Protein AF-A0A6V7JV77-F1 (afdb_monomer_lite)

Organism: NCBI:txid1563983

pLDDT: mean 72.83, std 15.51, range [41.62, 93.88]

Radius of gyration: 37.24 Å; chains: 1; bounding box: 76×49×126 Å

Secondary structure (DSSP, 8-state):
-------HHHHHHHHHHHHTTTT--S---HHHHHHHHHHHHHHHHHHHHHHHHHHT---TT-HHHHHHT-SPEEEEEESS-B--SSTTB--B-TT-EEEEPPGGGS-TTSTTEEEEE-SS-EEEEEGGGEEEEEEE----TTSHHHHHHHHHHHHHHHHHHHHHHHHHHHTTSSSS----

InterPro domains:
  IPR001452 SH3 domain [PF14604] (78-131)
  IPR001452 SH3 domain [PS50002] (71-135)
  IPR001452 SH3 domain [SM00326] (74-134)
  IPR036028 SH3-like domain superfamily [SSF50044] (72-132)

Sequence (180 aa):
LRPDDPNADAVWQRTVLDVVNGGTAGPATWPILVFLGLLFAIPYLINKLVNNASRNRIDVRNPEEWFKANEPVYSATAAYDFVAATSEEMSLRAGQKIWLAPESLQPKNMPGWQRATDSVNVGLVPSNYITIVGQLKRKTELNDDTKKIEKQQIDRTMDEAFLISNETDASAQDSIANES

Foldseek 3Di:
DDPPDPDPVVVVVVVVVVVCPVDDPDDCCPVVCVVVCCVVVVVVVVVVVVVVVVVPPQPLWDPVSLVVVLAKKFKKFFCAFDDDPDPQADTHHHRQIKIWRGPVSADPPDPQWTWIDSPVGIHIDGNVRIGTPGIPNPPPPPPPVVVVVVVVVVVVVVVVVVVVVVVVVVVPPPPPDDDD

Structure (mmCIF, N/CA/C/O backbone):
data_AF-A0A6V7JV77-F1
#
_entry.id   AF-A0A6V7JV77-F1
#
loop_
_atom_site.group_PDB
_atom_site.id
_atom_site.type_symbol
_atom_site.label_atom_id
_atom_site.label_alt_id
_atom_site.label_comp_id
_atom_site.label_asym_id
_atom_site.label_entity_id
_atom_site.label_seq_id
_atom_site.pdbx_PDB_ins_code
_atom_site.Cartn_x
_atom_site.Cartn_y
_atom_site.Cartn_z
_atom_site.occupancy
_atom_site.B_iso_or_equiv
_atom_site.auth_seq_id
_atom_site.auth_comp_id
_atom_site.auth_asym_id
_atom_site.auth_atom_id
_atom_site.pdbx_PDB_model_num
ATOM 1 N N . LEU A 1 1 ? 40.196 35.837 -36.569 1.00 43.53 1 LEU A N 1
ATOM 2 C CA . LEU A 1 1 ? 39.144 34.920 -37.057 1.00 43.53 1 LEU A CA 1
ATOM 3 C C . LEU A 1 1 ? 39.792 33.547 -37.173 1.00 43.53 1 LEU A C 1
ATOM 5 O O . LEU A 1 1 ? 40.607 33.366 -38.064 1.00 43.53 1 LEU A O 1
ATOM 9 N N . ARG A 1 2 ? 39.587 32.660 -36.196 1.00 66.31 2 ARG A N 1
ATOM 10 C CA . ARG A 1 2 ? 40.116 31.285 -36.227 1.00 66.31 2 ARG A CA 1
ATOM 11 C C . ARG A 1 2 ? 39.044 30.386 -36.843 1.00 66.31 2 ARG A C 1
ATOM 13 O O . ARG A 1 2 ? 37.922 30.471 -36.356 1.00 66.31 2 ARG A O 1
ATOM 20 N N . PRO A 1 3 ? 39.362 29.549 -37.840 1.00 48.53 3 PRO A N 1
ATOM 21 C CA . PRO A 1 3 ? 38.463 28.485 -38.250 1.00 48.53 3 PRO A CA 1
ATOM 22 C C . PRO A 1 3 ? 39.227 27.152 -38.310 1.00 48.53 3 PRO A C 1
ATOM 24 O O . PRO A 1 3 ? 39.396 26.582 -39.379 1.00 48.53 3 PRO A O 1
ATOM 27 N N . ASP A 1 4 ? 39.708 26.678 -37.159 1.00 59.66 4 ASP A N 1
ATOM 28 C CA . ASP A 1 4 ? 40.064 25.263 -36.954 1.00 59.66 4 ASP A CA 1
ATOM 29 C C . ASP A 1 4 ? 38.844 24.527 -36.368 1.00 59.66 4 ASP A C 1
ATOM 31 O O . ASP A 1 4 ? 38.940 23.836 -35.356 1.00 59.66 4 ASP A O 1
ATOM 35 N N . ASP A 1 5 ? 37.671 24.717 -36.980 1.00 64.12 5 ASP A N 1
ATOM 36 C CA . ASP A 1 5 ? 36.473 23.947 -36.650 1.00 64.12 5 ASP A CA 1
ATOM 37 C C . ASP A 1 5 ? 36.396 22.762 -37.623 1.00 64.12 5 ASP A C 1
ATOM 39 O O . ASP A 1 5 ? 36.145 22.958 -38.819 1.00 64.12 5 ASP A O 1
ATOM 43 N N . PRO A 1 6 ? 36.640 21.520 -37.168 1.00 62.84 6 PRO A N 1
ATOM 44 C CA . PRO A 1 6 ? 36.451 20.356 -38.012 1.00 62.84 6 PRO A CA 1
ATOM 45 C C . PRO A 1 6 ? 34.962 20.242 -38.335 1.00 62.84 6 PRO A C 1
ATOM 47 O O . PRO A 1 6 ? 34.131 20.034 -37.451 1.00 62.84 6 PRO A O 1
ATOM 50 N N . ASN A 1 7 ? 34.625 20.386 -39.617 1.00 72.31 7 ASN A N 1
ATOM 51 C CA . ASN A 1 7 ? 33.274 20.162 -40.105 1.00 72.31 7 ASN A CA 1
ATOM 52 C C . ASN A 1 7 ? 32.823 18.751 -39.681 1.00 72.31 7 ASN A C 1
ATOM 54 O O . ASN A 1 7 ? 33.435 17.759 -40.089 1.00 72.31 7 ASN A O 1
ATOM 58 N N . ALA A 1 8 ? 31.770 18.666 -38.862 1.00 67.75 8 ALA A N 1
ATOM 59 C CA . ALA A 1 8 ? 31.206 17.409 -38.374 1.00 67.75 8 ALA A CA 1
ATOM 60 C C . ALA A 1 8 ? 30.905 16.443 -39.531 1.00 67.75 8 ALA A C 1
ATOM 62 O O . ALA A 1 8 ? 31.100 15.234 -39.404 1.00 67.75 8 ALA A O 1
ATOM 63 N N . ASP A 1 9 ? 30.546 16.985 -40.692 1.00 63.84 9 ASP A N 1
ATOM 64 C CA . ASP A 1 9 ? 30.262 16.213 -41.894 1.00 63.84 9 ASP A CA 1
ATOM 65 C C . ASP A 1 9 ? 31.488 15.437 -42.385 1.00 63.84 9 ASP A C 1
ATOM 67 O O . ASP A 1 9 ? 31.360 14.301 -42.827 1.00 63.84 9 ASP A O 1
ATOM 71 N N . ALA A 1 10 ? 32.698 15.983 -42.253 1.00 72.19 10 ALA A N 1
ATOM 72 C CA . ALA A 1 10 ? 33.921 15.315 -42.700 1.00 72.19 10 ALA A CA 1
ATOM 73 C C . ALA A 1 10 ? 34.299 14.126 -41.801 1.00 72.19 10 ALA A C 1
ATOM 75 O O . ALA A 1 10 ? 34.798 13.105 -42.279 1.00 72.19 10 ALA A O 1
ATOM 76 N N . VAL A 1 11 ? 34.023 14.242 -40.499 1.00 65.94 11 VAL A N 1
ATOM 77 C CA . VAL A 1 11 ? 34.234 13.160 -39.530 1.00 65.94 11 VAL A CA 1
ATOM 78 C C . VAL A 1 11 ? 33.200 12.045 -39.749 1.00 65.94 11 VAL A C 1
ATOM 80 O O . VAL A 1 11 ? 33.581 10.877 -39.788 1.00 65.94 11 VAL A O 1
ATOM 83 N N . TRP A 1 12 ? 31.932 12.382 -40.033 1.00 71.38 12 TRP A N 1
ATOM 84 C CA . TRP A 1 12 ? 30.892 11.415 -40.427 1.00 71.38 12 TRP A CA 1
ATOM 85 C C . TRP A 1 12 ? 31.205 10.691 -41.742 1.00 71.38 12 TRP A C 1
ATOM 87 O O . TRP A 1 12 ? 30.961 9.491 -41.868 1.00 71.38 12 TRP A O 1
ATOM 97 N N . GLN A 1 13 ? 31.809 11.386 -42.704 1.00 63.75 13 GLN A N 1
ATOM 98 C CA . GLN A 1 13 ? 32.187 10.808 -43.996 1.00 63.75 13 GLN A CA 1
ATOM 99 C C . GLN A 1 13 ? 33.308 9.765 -43.861 1.00 63.75 13 GLN A C 1
ATOM 101 O O . GLN A 1 13 ? 33.300 8.771 -44.582 1.00 63.75 13 GLN A O 1
ATOM 106 N N . ARG A 1 14 ? 34.237 9.932 -42.905 1.00 63.00 14 ARG A N 1
ATOM 107 C CA . ARG A 1 14 ? 35.333 8.979 -42.648 1.00 63.00 14 ARG A CA 1
ATOM 108 C C . ARG A 1 14 ? 34.859 7.708 -41.946 1.00 63.00 14 ARG A C 1
ATOM 110 O O . ARG A 1 14 ? 35.293 6.615 -42.292 1.00 63.00 14 ARG A O 1
ATOM 117 N N . THR A 1 15 ? 33.953 7.832 -40.985 1.00 64.56 15 THR A N 1
ATOM 118 C CA . THR A 1 15 ? 33.430 6.674 -40.246 1.00 64.56 15 THR A CA 1
ATOM 119 C C . THR A 1 15 ? 32.517 5.802 -41.118 1.00 64.56 15 THR A C 1
ATOM 121 O O . THR A 1 15 ? 32.548 4.579 -41.009 1.00 64.56 15 THR A O 1
ATOM 124 N N . VAL A 1 16 ? 31.766 6.410 -42.046 1.00 66.31 16 VAL A N 1
ATOM 125 C CA . VAL A 1 16 ? 31.007 5.691 -43.088 1.00 66.31 16 VAL A CA 1
ATOM 126 C C . VAL A 1 16 ? 31.940 4.989 -44.085 1.00 66.31 16 VAL A C 1
ATOM 128 O O . VAL A 1 16 ? 31.608 3.913 -44.580 1.00 66.31 16 VAL A O 1
ATOM 131 N N . LEU A 1 17 ? 33.127 5.549 -44.335 1.00 62.41 17 LEU A N 1
ATOM 132 C CA . LEU A 1 17 ? 34.115 4.989 -45.260 1.00 62.41 17 LEU A CA 1
ATOM 133 C C . LEU A 1 17 ? 34.736 3.665 -44.772 1.00 62.41 17 LEU A C 1
ATOM 135 O O . LEU A 1 17 ? 35.016 2.790 -45.586 1.00 62.41 17 LEU A O 1
ATOM 139 N N . ASP A 1 18 ? 34.937 3.498 -43.460 1.00 60.97 18 ASP A N 1
ATOM 140 C CA . ASP A 1 18 ? 35.627 2.325 -42.892 1.00 60.97 18 ASP A CA 1
ATOM 141 C C . ASP A 1 18 ? 34.690 1.162 -42.538 1.00 60.97 18 ASP A C 1
ATOM 143 O O . ASP A 1 18 ? 35.083 0.002 -42.657 1.00 60.97 18 ASP A O 1
ATOM 147 N N . VAL A 1 19 ? 33.420 1.421 -42.206 1.00 64.62 19 VAL A N 1
ATOM 148 C CA . VAL A 1 19 ? 32.412 0.345 -42.077 1.00 64.62 19 VAL A CA 1
ATOM 149 C C . VAL A 1 19 ? 32.164 -0.340 -43.431 1.00 64.62 19 VAL A C 1
ATOM 151 O O . VAL A 1 19 ? 31.813 -1.518 -43.483 1.00 64.62 19 VAL A O 1
ATOM 154 N N . VAL A 1 20 ? 32.421 0.383 -44.527 1.00 54.25 20 VAL A N 1
ATOM 155 C CA . VAL A 1 20 ? 32.381 -0.110 -45.911 1.00 54.25 20 VAL A CA 1
ATOM 156 C C . VAL A 1 20 ? 33.614 -0.952 -46.287 1.00 54.25 20 VAL A C 1
ATOM 158 O O . VAL A 1 20 ? 33.509 -1.797 -47.175 1.00 54.25 20 VAL A O 1
ATOM 161 N N . ASN A 1 21 ? 34.757 -0.802 -45.606 1.00 59.09 21 ASN A N 1
ATOM 162 C CA . ASN A 1 21 ? 36.034 -1.380 -46.053 1.00 59.09 21 ASN A CA 1
ATOM 163 C C . ASN A 1 21 ? 36.513 -2.660 -45.345 1.00 59.09 21 ASN A C 1
ATOM 165 O O . ASN A 1 21 ? 37.607 -3.143 -45.631 1.00 59.09 21 ASN A O 1
ATOM 169 N N . GLY A 1 22 ? 35.658 -3.343 -44.585 1.00 57.25 22 GLY A N 1
ATOM 170 C CA . GLY A 1 22 ? 35.656 -4.809 -44.632 1.00 57.25 22 GLY A CA 1
ATOM 171 C C . GLY A 1 22 ? 34.925 -5.272 -45.893 1.00 57.25 22 GLY A C 1
ATOM 172 O O . GLY A 1 22 ? 33.792 -5.735 -45.801 1.00 57.25 22 GLY A O 1
ATOM 173 N N . GLY A 1 23 ? 35.536 -5.053 -47.062 1.00 62.59 23 GLY A N 1
ATOM 174 C CA . GLY A 1 23 ? 34.862 -5.035 -48.359 1.00 62.59 23 GLY A CA 1
ATOM 175 C C . GLY A 1 23 ? 33.933 -6.219 -48.634 1.00 62.59 23 GLY A C 1
ATOM 176 O O . GLY A 1 23 ? 34.370 -7.357 -48.782 1.00 62.59 23 GLY A O 1
ATOM 177 N N . THR A 1 24 ? 32.655 -5.917 -48.850 1.00 51.28 24 THR A N 1
ATOM 178 C CA . THR A 1 24 ? 31.854 -6.639 -49.841 1.00 51.28 24 THR A CA 1
ATOM 179 C C . THR A 1 24 ? 31.209 -5.618 -50.762 1.00 51.28 24 THR A C 1
ATOM 181 O O . THR A 1 24 ? 30.286 -4.890 -50.405 1.00 51.28 24 THR A O 1
ATOM 184 N N . ALA A 1 25 ? 31.760 -5.551 -51.970 1.00 54.38 25 ALA A N 1
ATOM 185 C CA . ALA A 1 25 ? 31.171 -4.866 -53.101 1.00 54.38 25 ALA A CA 1
ATOM 186 C C . ALA A 1 25 ? 29.844 -5.560 -53.460 1.00 54.38 25 ALA A C 1
ATOM 188 O O . ALA A 1 25 ? 29.821 -6.561 -54.170 1.00 54.38 25 ALA A O 1
ATOM 189 N N . GLY A 1 26 ? 28.736 -5.057 -52.925 1.00 56.59 26 GLY A N 1
ATOM 190 C CA . GLY A 1 26 ? 27.383 -5.510 -53.238 1.00 56.59 26 GLY A CA 1
ATOM 191 C C . GLY A 1 26 ? 26.348 -4.567 -52.619 1.00 56.59 26 GLY A C 1
ATOM 192 O O . GLY A 1 26 ? 26.657 -3.936 -51.608 1.00 56.59 26 GLY A O 1
ATOM 193 N N . PRO A 1 27 ? 25.149 -4.414 -53.219 1.00 54.94 27 PRO A N 1
ATOM 194 C CA . PRO A 1 27 ? 24.154 -3.432 -52.792 1.00 54.94 27 PRO A CA 1
ATOM 195 C C . PRO A 1 27 ? 23.873 -3.596 -51.299 1.00 54.94 27 PRO A C 1
ATOM 197 O O . PRO A 1 27 ? 23.395 -4.641 -50.850 1.00 54.94 27 PRO A O 1
ATOM 200 N N . ALA A 1 28 ? 24.255 -2.574 -50.531 1.00 67.56 28 ALA A N 1
ATOM 201 C CA . ALA A 1 28 ? 24.328 -2.632 -49.084 1.00 67.56 28 ALA A CA 1
ATOM 202 C C . ALA A 1 28 ? 22.924 -2.847 -48.519 1.00 67.56 28 ALA A C 1
ATOM 204 O O . ALA A 1 28 ? 22.151 -1.917 -48.322 1.00 67.56 28 ALA A O 1
ATOM 205 N N . THR A 1 29 ? 22.594 -4.108 -48.256 1.00 73.00 29 THR A N 1
ATOM 206 C CA . THR A 1 29 ? 21.354 -4.500 -47.577 1.00 73.00 29 THR A CA 1
ATOM 207 C C . THR A 1 29 ? 21.480 -4.226 -46.073 1.00 73.00 29 THR A C 1
ATOM 209 O O . THR A 1 29 ? 20.516 -4.324 -45.336 1.00 73.00 29 THR A O 1
ATOM 212 N N . TRP A 1 30 ? 22.657 -3.804 -45.603 1.00 73.19 30 TRP A N 1
ATOM 213 C CA . TRP A 1 30 ? 22.971 -3.478 -44.213 1.00 73.19 30 TRP A CA 1
ATOM 214 C C . TRP A 1 30 ? 22.063 -2.416 -43.585 1.00 73.19 30 TRP A C 1
ATOM 216 O O . TRP A 1 30 ? 21.486 -2.706 -42.540 1.00 73.19 30 TRP A O 1
ATOM 226 N N . PRO A 1 31 ? 21.841 -1.237 -44.200 1.00 82.25 31 PRO A N 1
ATOM 227 C CA . PRO A 1 31 ? 20.865 -0.280 -43.687 1.00 82.25 31 PRO A CA 1
ATOM 228 C C . PRO A 1 31 ? 19.448 -0.865 -43.620 1.00 82.25 31 PRO A C 1
ATOM 230 O O . PRO A 1 31 ? 18.712 -0.582 -42.679 1.00 82.25 31 PRO A O 1
ATOM 233 N N . ILE A 1 32 ? 19.081 -1.735 -44.570 1.00 80.94 32 ILE A N 1
ATOM 234 C CA . ILE A 1 32 ? 17.780 -2.421 -44.602 1.00 80.94 32 ILE A CA 1
ATOM 235 C C . ILE A 1 32 ? 17.689 -3.481 -43.497 1.00 80.94 32 ILE A C 1
ATOM 237 O O . ILE A 1 32 ? 16.658 -3.579 -42.847 1.00 80.94 32 ILE A O 1
ATOM 241 N N . LEU A 1 33 ? 18.753 -4.239 -43.226 1.00 83.88 33 LEU A N 1
ATOM 242 C CA . LEU A 1 33 ? 18.819 -5.221 -42.139 1.00 83.88 33 LEU A CA 1
ATOM 243 C C . LEU A 1 33 ? 18.838 -4.544 -40.767 1.00 83.88 33 LEU A C 1
ATOM 245 O O . LEU A 1 33 ? 18.229 -5.056 -39.834 1.00 83.88 33 LEU A O 1
ATOM 249 N N . VAL A 1 34 ? 19.474 -3.378 -40.648 1.00 85.62 34 VAL A N 1
ATOM 250 C CA . VAL A 1 34 ? 19.410 -2.537 -39.446 1.00 85.62 34 VAL A CA 1
ATOM 251 C C . VAL A 1 34 ? 17.987 -2.020 -39.244 1.00 85.62 34 VAL A C 1
ATOM 253 O O . VAL A 1 34 ? 17.449 -2.150 -38.148 1.00 85.62 34 VAL A O 1
ATOM 256 N N . PHE A 1 35 ? 17.345 -1.501 -40.293 1.00 85.50 35 PHE A N 1
ATOM 257 C CA . PHE A 1 35 ? 15.957 -1.037 -40.240 1.00 85.50 35 PHE A CA 1
ATOM 258 C C . PHE A 1 35 ? 14.976 -2.173 -39.910 1.00 85.50 35 PHE A C 1
ATOM 260 O O . PHE A 1 35 ? 14.122 -2.027 -39.038 1.00 85.50 35 PHE A O 1
ATOM 267 N N . LEU A 1 36 ? 15.123 -3.330 -40.556 1.00 87.19 36 LEU A N 1
ATOM 268 C CA . LEU A 1 36 ? 14.280 -4.503 -40.342 1.00 87.19 36 LEU A CA 1
ATOM 269 C C . LEU A 1 36 ? 14.513 -5.107 -38.953 1.00 87.19 36 LEU A C 1
ATOM 271 O O . LEU A 1 36 ? 13.561 -5.439 -38.251 1.00 87.19 36 LEU A O 1
ATOM 275 N N . GLY A 1 37 ? 15.775 -5.179 -38.525 1.00 90.25 37 GLY A N 1
ATOM 276 C CA . GLY A 1 37 ? 16.158 -5.558 -37.173 1.00 90.25 37 GLY A CA 1
ATOM 277 C C . GLY A 1 37 ? 15.510 -4.639 -36.149 1.00 90.25 37 GLY A C 1
ATOM 278 O O . GLY A 1 37 ? 14.903 -5.131 -35.209 1.00 90.25 37 GLY A O 1
ATOM 279 N N . LEU A 1 38 ? 15.534 -3.324 -36.372 1.00 89.88 38 LEU A N 1
ATOM 280 C CA . LEU A 1 38 ? 14.889 -2.342 -35.506 1.00 89.88 38 LEU A CA 1
ATOM 281 C C . LEU A 1 38 ? 13.359 -2.521 -35.458 1.00 89.88 38 LEU A C 1
ATOM 283 O O . LEU A 1 38 ? 12.772 -2.427 -34.384 1.00 89.88 38 LEU A O 1
ATOM 287 N N . LEU A 1 39 ? 12.717 -2.851 -36.582 1.00 89.50 39 LEU A N 1
ATOM 288 C CA . LEU A 1 39 ? 11.263 -3.029 -36.676 1.00 89.50 39 LEU A CA 1
ATOM 289 C C . LEU A 1 39 ? 10.746 -4.226 -35.857 1.00 89.50 39 LEU A C 1
ATOM 291 O O . LEU A 1 39 ? 9.675 -4.136 -35.262 1.00 89.50 39 LEU A O 1
ATOM 295 N N . PHE A 1 40 ? 11.516 -5.317 -35.767 1.00 87.56 40 PHE A N 1
ATOM 296 C CA . PHE A 1 40 ? 11.188 -6.474 -34.916 1.00 87.56 40 PHE A CA 1
ATOM 297 C C . PHE A 1 40 ? 11.769 -6.371 -33.502 1.00 87.56 40 PHE A C 1
ATOM 299 O O . PHE A 1 40 ? 11.162 -6.844 -32.538 1.00 87.56 40 PHE A O 1
ATOM 306 N N . ALA A 1 41 ? 12.926 -5.727 -33.356 1.00 86.69 41 ALA A N 1
ATOM 307 C CA . ALA A 1 41 ? 13.577 -5.533 -32.075 1.00 86.69 41 ALA A CA 1
ATOM 308 C C . ALA A 1 41 ? 12.794 -4.535 -31.216 1.00 86.69 41 ALA A C 1
ATOM 310 O O . ALA A 1 41 ? 12.529 -4.846 -30.066 1.00 86.69 41 ALA A O 1
ATOM 311 N N . ILE A 1 42 ? 12.345 -3.386 -31.733 1.00 87.00 42 ILE A N 1
ATOM 312 C CA . ILE A 1 42 ? 11.644 -2.375 -30.919 1.00 87.00 42 ILE A CA 1
ATOM 313 C C . ILE A 1 42 ? 10.412 -2.951 -30.191 1.00 87.00 42 ILE A C 1
ATOM 315 O O . ILE A 1 42 ? 10.361 -2.822 -28.968 1.00 87.00 42 ILE A O 1
ATOM 319 N N . PRO A 1 43 ? 9.452 -3.633 -30.849 1.00 88.25 43 PRO A N 1
ATOM 320 C CA . PRO A 1 43 ? 8.294 -4.213 -30.162 1.00 88.25 43 PRO A CA 1
ATOM 321 C C . PRO A 1 43 ? 8.695 -5.227 -29.082 1.00 88.25 43 PRO A C 1
ATOM 323 O O . PRO A 1 43 ? 8.114 -5.268 -27.996 1.00 88.25 43 PRO A O 1
ATOM 326 N N . TYR A 1 44 ? 9.731 -6.022 -29.360 1.00 86.94 44 TYR A N 1
ATOM 327 C CA . TYR A 1 44 ? 10.243 -7.033 -28.442 1.00 86.94 44 TYR A CA 1
ATOM 328 C C . TYR A 1 44 ? 11.005 -6.422 -27.255 1.00 86.94 44 TYR A C 1
ATOM 330 O O . TYR A 1 44 ? 10.809 -6.833 -26.110 1.00 86.94 44 TYR A O 1
ATOM 338 N N . LEU A 1 45 ? 11.845 -5.414 -27.502 1.00 84.50 45 LEU A N 1
ATOM 339 C CA . LEU A 1 45 ? 12.597 -4.701 -26.478 1.00 84.50 45 LEU A CA 1
ATOM 340 C C . LEU A 1 45 ? 11.662 -3.888 -25.586 1.00 84.50 45 LEU A C 1
ATOM 342 O O . LEU A 1 45 ? 11.841 -3.938 -24.375 1.00 84.50 45 LEU A O 1
ATOM 346 N N . ILE A 1 46 ? 10.636 -3.221 -26.131 1.00 85.06 46 ILE A N 1
ATOM 347 C CA . ILE A 1 46 ? 9.633 -2.518 -25.316 1.00 85.06 46 ILE A CA 1
ATOM 348 C C . ILE A 1 46 ? 8.985 -3.503 -24.340 1.00 85.06 46 ILE A C 1
ATOM 350 O O . ILE A 1 46 ? 9.019 -3.270 -23.136 1.00 85.06 46 ILE A O 1
ATOM 354 N N . ASN A 1 47 ? 8.477 -4.642 -24.819 1.00 81.19 47 ASN A N 1
ATOM 355 C CA . ASN A 1 47 ? 7.861 -5.646 -23.947 1.00 81.19 47 ASN A CA 1
ATOM 356 C C . ASN A 1 47 ? 8.854 -6.206 -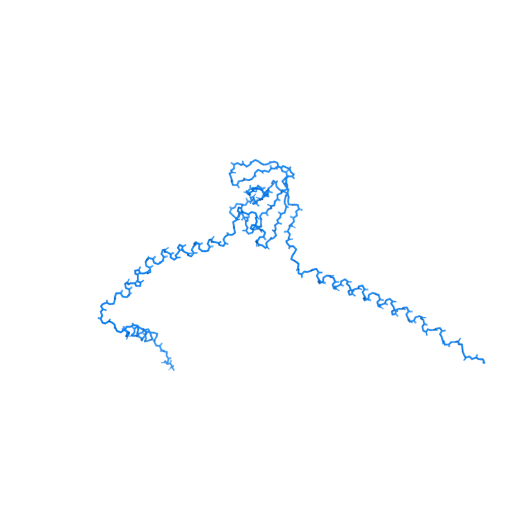22.909 1.00 81.19 47 ASN A C 1
ATOM 358 O O . ASN A 1 47 ? 8.516 -6.402 -21.744 1.00 81.19 47 ASN A O 1
ATOM 362 N N . LYS A 1 48 ? 10.118 -6.408 -23.292 1.00 80.38 48 LYS A N 1
ATOM 363 C CA . LYS A 1 48 ? 11.165 -6.901 -22.388 1.00 80.38 48 LYS A CA 1
ATOM 364 C C . LYS A 1 48 ? 11.542 -5.882 -21.308 1.00 80.38 48 LYS A C 1
ATOM 366 O O . LYS A 1 48 ? 11.730 -6.273 -20.157 1.00 80.38 48 LYS A O 1
ATOM 371 N N . LEU A 1 49 ? 11.626 -4.594 -21.646 1.00 82.38 49 LEU A N 1
ATOM 372 C CA . LEU A 1 49 ? 11.906 -3.518 -20.693 1.00 82.38 49 LEU A CA 1
ATOM 373 C C . LEU A 1 49 ? 10.704 -3.260 -19.779 1.00 82.38 49 LEU A C 1
ATOM 375 O O . LEU A 1 49 ? 10.880 -3.147 -18.568 1.00 82.38 49 LEU A O 1
ATOM 379 N N . VAL A 1 50 ? 9.488 -3.242 -20.330 1.00 76.69 50 VAL A N 1
ATOM 380 C CA . VAL A 1 50 ? 8.248 -3.065 -19.561 1.00 76.69 50 VAL A CA 1
ATOM 381 C C . VAL A 1 50 ? 8.036 -4.239 -18.605 1.00 76.69 50 VAL A C 1
ATOM 383 O O . VAL A 1 50 ? 7.734 -4.012 -17.432 1.00 76.69 50 VAL A O 1
ATOM 386 N N . ASN A 1 51 ? 8.276 -5.483 -19.031 1.00 72.19 51 ASN A N 1
ATOM 387 C CA . ASN A 1 51 ? 8.166 -6.641 -18.141 1.00 72.19 51 ASN A CA 1
ATOM 388 C C . ASN A 1 51 ? 9.264 -6.675 -17.078 1.00 72.19 51 ASN A C 1
ATOM 390 O O . ASN A 1 51 ? 8.984 -7.054 -15.945 1.00 72.19 51 ASN A O 1
ATOM 394 N N . ASN A 1 52 ? 10.494 -6.266 -17.398 1.00 69.31 52 ASN A N 1
ATOM 395 C CA . ASN A 1 52 ? 11.572 -6.228 -16.411 1.00 69.31 52 ASN A CA 1
ATOM 396 C C . ASN A 1 52 ? 11.354 -5.123 -15.364 1.00 69.31 52 ASN A C 1
ATOM 398 O O . ASN A 1 52 ? 11.435 -5.382 -14.169 1.00 69.3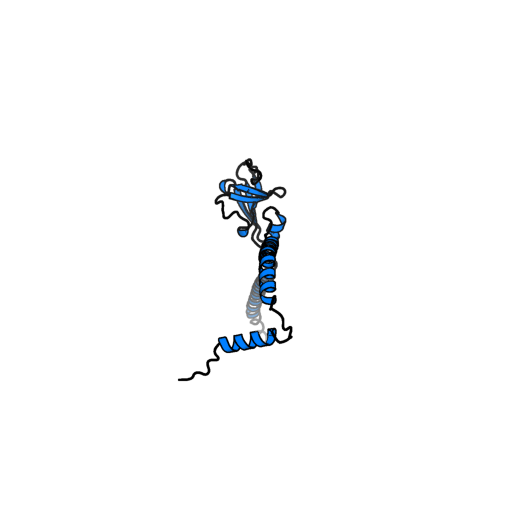1 52 ASN A O 1
ATOM 402 N N . ALA A 1 53 ? 10.961 -3.919 -15.792 1.00 65.69 53 ALA A N 1
ATOM 403 C CA . ALA A 1 53 ? 10.568 -2.843 -14.879 1.00 65.69 53 ALA A CA 1
ATOM 404 C C . ALA A 1 53 ? 9.357 -3.235 -14.016 1.00 65.69 53 ALA A C 1
ATOM 406 O O . ALA A 1 53 ? 9.191 -2.744 -12.902 1.00 65.69 53 ALA A O 1
ATOM 407 N N . SER A 1 54 ? 8.523 -4.156 -14.508 1.00 62.69 54 SER A N 1
ATOM 408 C CA . SER A 1 54 ? 7.382 -4.677 -13.759 1.00 62.69 54 SER A CA 1
ATOM 409 C C . SER A 1 54 ? 7.706 -5.769 -12.749 1.00 62.69 54 SER A C 1
ATOM 411 O O . SER A 1 54 ? 6.888 -6.003 -11.868 1.00 62.69 54 SER A O 1
ATOM 413 N N . ARG A 1 55 ? 8.899 -6.372 -12.805 1.00 59.69 55 ARG A N 1
ATOM 414 C CA . ARG A 1 55 ? 9.340 -7.382 -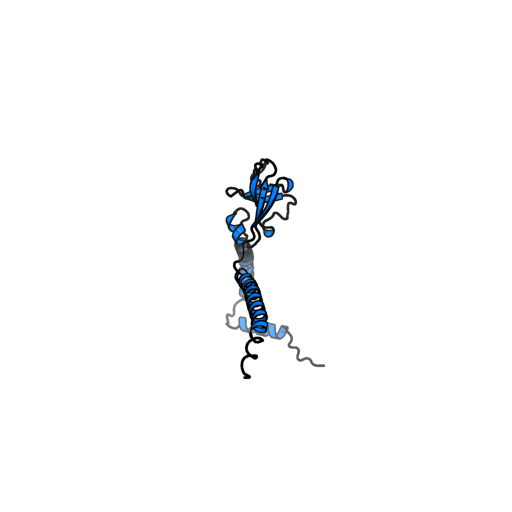11.829 1.00 59.69 55 ARG A CA 1
ATOM 415 C C . ARG A 1 55 ? 9.744 -6.803 -10.475 1.00 59.69 55 ARG A C 1
ATOM 417 O O . ARG A 1 55 ? 9.721 -7.538 -9.500 1.00 59.69 55 ARG A O 1
ATOM 424 N N . ASN A 1 56 ? 10.058 -5.509 -10.397 1.00 58.84 56 ASN A N 1
ATOM 425 C CA . ASN A 1 56 ? 10.400 -4.832 -9.137 1.00 58.84 56 ASN A CA 1
ATOM 426 C C . ASN A 1 56 ? 9.210 -4.098 -8.500 1.00 58.84 56 ASN A C 1
ATOM 428 O O . ASN A 1 56 ? 9.395 -3.231 -7.647 1.00 58.84 56 ASN A O 1
ATOM 432 N N . ARG A 1 57 ? 7.981 -4.396 -8.929 1.00 63.34 57 ARG A N 1
ATOM 433 C CA . ARG A 1 57 ? 6.784 -3.829 -8.308 1.00 63.34 57 ARG A CA 1
ATOM 434 C C . ARG A 1 57 ? 6.483 -4.667 -7.074 1.00 63.34 57 ARG A C 1
ATOM 436 O O . ARG A 1 57 ? 6.161 -5.839 -7.214 1.00 63.34 57 ARG A O 1
ATOM 443 N N . ILE A 1 58 ? 6.631 -4.061 -5.900 1.00 64.19 58 ILE A N 1
ATOM 444 C CA . ILE A 1 58 ? 6.218 -4.656 -4.627 1.00 64.19 58 ILE A CA 1
ATOM 445 C C . ILE A 1 58 ? 4.749 -5.055 -4.769 1.00 64.19 58 ILE A C 1
ATOM 447 O O . ILE A 1 58 ? 3.911 -4.202 -5.088 1.00 64.19 58 ILE A O 1
ATOM 451 N N . ASP A 1 59 ? 4.441 -6.338 -4.587 1.00 69.38 59 ASP A N 1
ATOM 452 C CA . ASP A 1 59 ? 3.067 -6.798 -4.684 1.00 69.38 59 ASP A CA 1
ATOM 453 C C . ASP A 1 59 ? 2.309 -6.329 -3.447 1.00 69.38 59 ASP A C 1
ATOM 455 O O . ASP A 1 59 ? 2.460 -6.814 -2.325 1.00 69.38 59 ASP A O 1
ATOM 459 N N . VAL A 1 60 ? 1.451 -5.345 -3.678 1.00 71.50 60 VAL A N 1
ATOM 460 C CA . VAL A 1 60 ? 0.626 -4.722 -2.655 1.00 71.50 60 VAL A CA 1
ATOM 461 C C . VAL A 1 60 ? -0.355 -5.723 -2.022 1.00 71.50 60 VAL A C 1
ATOM 463 O O . VAL A 1 60 ? -0.930 -5.422 -0.979 1.00 71.50 60 VAL A O 1
ATOM 466 N N . ARG A 1 61 ? -0.591 -6.891 -2.639 1.00 73.00 61 ARG A N 1
ATOM 467 C CA . ARG A 1 61 ? -1.450 -7.963 -2.110 1.00 73.00 61 ARG A CA 1
ATOM 468 C C . ARG A 1 61 ? -0.719 -8.914 -1.161 1.00 73.00 61 ARG A C 1
ATOM 470 O O . ARG A 1 61 ? -1.389 -9.691 -0.491 1.00 73.00 61 ARG A O 1
ATOM 477 N N . ASN A 1 62 ? 0.610 -8.835 -1.065 1.00 78.69 62 ASN A N 1
ATOM 478 C CA . ASN A 1 62 ? 1.414 -9.721 -0.229 1.00 78.69 62 ASN A CA 1
ATOM 479 C C . ASN A 1 62 ? 1.916 -8.978 1.032 1.00 78.69 62 ASN A C 1
ATOM 481 O O . ASN A 1 62 ? 2.829 -8.153 0.933 1.00 78.69 62 ASN A O 1
ATOM 485 N N . PRO A 1 63 ? 1.383 -9.280 2.235 1.00 73.50 63 PRO A N 1
ATOM 486 C CA . PRO A 1 63 ? 1.776 -8.613 3.482 1.00 73.50 63 PRO A CA 1
ATOM 487 C C . PRO A 1 63 ? 3.269 -8.731 3.803 1.00 73.50 63 PRO A C 1
ATOM 489 O O . PRO A 1 63 ? 3.858 -7.816 4.372 1.00 73.50 63 PRO A O 1
ATOM 492 N N . GLU A 1 64 ? 3.903 -9.847 3.426 1.00 74.94 64 GLU A N 1
ATOM 493 C CA . GLU A 1 64 ? 5.329 -10.080 3.690 1.00 74.94 64 GLU A CA 1
ATOM 494 C C . GLU A 1 64 ? 6.239 -9.080 2.968 1.00 74.94 64 GLU A C 1
ATOM 496 O O . GLU A 1 64 ? 7.314 -8.732 3.461 1.00 74.94 64 GLU A O 1
ATOM 501 N N . GLU A 1 65 ? 5.811 -8.572 1.811 1.00 74.88 65 GLU A N 1
ATOM 502 C CA . GLU A 1 65 ? 6.597 -7.591 1.067 1.00 74.88 65 GLU A CA 1
ATOM 503 C C . GLU A 1 65 ? 6.491 -6.182 1.648 1.00 74.88 65 GLU A C 1
ATOM 505 O O . GLU A 1 65 ? 7.394 -5.369 1.447 1.00 74.88 65 GLU A O 1
ATOM 510 N N . TRP A 1 66 ? 5.467 -5.901 2.459 1.00 78.81 66 TRP A N 1
ATOM 511 C CA . TRP A 1 66 ? 5.342 -4.614 3.147 1.00 78.81 66 TRP A CA 1
ATOM 512 C C . TRP A 1 66 ? 6.489 -4.409 4.139 1.00 78.81 66 TRP A C 1
ATOM 514 O O . TRP A 1 66 ? 7.002 -3.303 4.279 1.00 78.81 66 TRP A O 1
ATOM 524 N N . PHE A 1 67 ? 6.970 -5.489 4.763 1.00 68.50 67 PHE A N 1
ATOM 525 C CA . PHE A 1 67 ? 8.132 -5.445 5.653 1.00 68.50 67 PHE A CA 1
ATOM 526 C C . PHE A 1 67 ? 9.455 -5.242 4.897 1.00 68.50 67 PHE A C 1
ATOM 528 O O . PHE A 1 67 ? 10.404 -4.668 5.451 1.00 68.50 67 PHE A O 1
ATOM 535 N N . LYS A 1 68 ? 9.517 -5.659 3.623 1.00 70.31 68 LYS A N 1
ATOM 536 C CA . LYS A 1 68 ? 10.664 -5.418 2.731 1.00 70.31 68 LYS A CA 1
ATOM 537 C C . LYS A 1 68 ? 10.755 -3.956 2.294 1.00 70.31 68 LYS A C 1
ATOM 539 O O . LYS A 1 68 ? 11.859 -3.495 2.023 1.00 70.31 68 LYS A O 1
ATOM 544 N N . ALA A 1 69 ? 9.641 -3.218 2.298 1.00 65.88 69 ALA A N 1
ATOM 545 C CA . ALA A 1 69 ? 9.576 -1.826 1.846 1.00 65.88 69 ALA A CA 1
ATOM 546 C C . ALA A 1 69 ? 10.424 -0.839 2.679 1.00 65.88 69 ALA A C 1
ATOM 548 O O . ALA A 1 69 ? 10.557 0.313 2.293 1.00 65.88 69 ALA A O 1
ATOM 549 N N . ASN A 1 70 ? 11.029 -1.260 3.800 1.00 68.38 70 ASN A N 1
ATOM 550 C CA . ASN A 1 70 ? 11.826 -0.413 4.710 1.00 68.38 70 ASN A CA 1
ATOM 551 C C . ASN A 1 70 ? 11.091 0.847 5.213 1.00 68.38 70 ASN A C 1
ATOM 553 O O . ASN A 1 70 ? 11.701 1.755 5.774 1.00 68.38 70 ASN A O 1
ATOM 557 N N . GLU A 1 71 ? 9.774 0.878 5.041 1.00 74.06 71 GLU A N 1
ATOM 558 C CA . GLU A 1 71 ? 8.891 1.956 5.444 1.00 74.06 71 GLU A CA 1
ATOM 559 C C . GLU A 1 71 ? 8.154 1.591 6.740 1.00 74.06 71 GLU A C 1
ATOM 561 O O . GLU A 1 71 ? 7.999 0.407 7.065 1.00 74.06 71 GLU A O 1
ATOM 566 N N . PRO A 1 72 ? 7.712 2.594 7.520 1.00 75.75 72 PRO A N 1
ATOM 567 C CA . PRO A 1 72 ? 6.946 2.350 8.732 1.00 75.75 72 PRO A CA 1
ATOM 568 C C . PRO A 1 72 ? 5.588 1.728 8.394 1.00 75.75 72 PRO A C 1
ATOM 570 O O . PRO A 1 72 ? 4.796 2.301 7.646 1.00 75.75 72 PRO A O 1
ATOM 573 N N . VAL A 1 73 ? 5.306 0.574 8.994 1.00 83.94 73 VAL A N 1
ATOM 574 C CA . VAL A 1 73 ? 3.985 -0.064 8.950 1.00 83.94 73 VAL A CA 1
ATOM 575 C C . VAL A 1 73 ? 3.173 0.464 10.127 1.00 83.94 73 VAL A C 1
ATOM 577 O O . VAL A 1 73 ? 3.680 0.567 11.246 1.00 83.94 73 VAL A O 1
ATOM 580 N N . TYR A 1 74 ? 1.911 0.809 9.903 1.00 86.62 74 TYR A N 1
ATOM 581 C CA . TYR A 1 74 ? 1.047 1.340 10.958 1.00 86.62 74 TYR A CA 1
ATOM 582 C C . TYR A 1 74 ? 0.139 0.229 11.477 1.00 86.62 74 TYR A C 1
ATOM 584 O O . TYR A 1 74 ? -0.365 -0.581 10.707 1.00 86.62 74 TYR A O 1
ATOM 592 N N . SER A 1 75 ? -0.068 0.179 12.786 1.00 88.56 75 SER A N 1
ATOM 593 C CA . SER A 1 75 ? -1.051 -0.698 13.414 1.00 88.56 75 SER A CA 1
ATOM 594 C C . SER A 1 75 ? -2.312 0.111 13.691 1.00 88.56 75 SER A C 1
ATOM 596 O O . SER A 1 75 ? -2.243 1.206 14.258 1.00 88.56 75 SER A O 1
ATOM 598 N N . ALA A 1 76 ? -3.457 -0.411 13.273 1.00 91.12 76 ALA A N 1
ATOM 599 C CA . ALA A 1 76 ? -4.759 0.203 13.461 1.00 91.12 76 ALA A CA 1
ATOM 600 C C . ALA A 1 76 ? -5.746 -0.803 14.059 1.00 91.12 76 ALA A C 1
ATOM 602 O O . ALA A 1 76 ? -5.580 -2.015 13.955 1.00 91.12 76 ALA A O 1
ATOM 603 N N . THR A 1 77 ? -6.784 -0.283 14.695 1.00 93.25 77 THR A N 1
ATOM 604 C CA . THR A 1 77 ? -7.897 -1.058 15.231 1.00 93.25 77 THR A CA 1
ATOM 605 C C . THR A 1 77 ? -9.170 -0.587 14.553 1.00 93.25 77 THR A C 1
ATOM 607 O O . THR A 1 77 ? -9.404 0.618 14.455 1.00 93.25 77 THR A O 1
ATOM 610 N N . ALA A 1 78 ? -9.998 -1.510 14.081 1.00 93.88 78 ALA A N 1
ATOM 611 C CA . ALA A 1 78 ? -11.298 -1.174 13.520 1.00 93.88 78 ALA A CA 1
ATOM 612 C C . ALA A 1 78 ? -12.216 -0.601 14.614 1.00 93.88 78 ALA A C 1
ATOM 614 O O . ALA A 1 78 ? -12.399 -1.208 15.668 1.00 93.88 78 ALA A O 1
ATOM 615 N N . ALA A 1 79 ? -12.779 0.581 14.375 1.00 91.81 79 ALA A N 1
ATOM 616 C CA . ALA A 1 79 ? -13.710 1.239 15.289 1.00 91.81 79 ALA A CA 1
ATOM 617 C C . ALA A 1 79 ? -15.132 0.670 15.163 1.00 91.81 79 ALA A C 1
ATOM 619 O O . ALA A 1 79 ? -15.867 0.624 16.146 1.00 91.81 79 ALA A O 1
ATOM 620 N N . TYR A 1 80 ? -15.495 0.211 13.963 1.00 92.88 80 TYR A N 1
ATOM 621 C CA . TYR A 1 80 ? -16.826 -0.289 13.630 1.00 92.88 80 TYR A CA 1
ATOM 622 C C . TYR A 1 80 ? -16.743 -1.559 12.784 1.00 92.88 80 TYR A C 1
ATOM 624 O O . TYR A 1 80 ? -15.721 -1.833 12.151 1.00 92.88 80 TYR A O 1
ATOM 632 N N . ASP A 1 81 ? -17.845 -2.303 12.753 1.00 92.50 81 ASP A N 1
ATOM 633 C CA . ASP A 1 81 ? -18.018 -3.415 11.826 1.00 92.50 81 ASP A CA 1
ATOM 634 C C . ASP A 1 81 ? -18.186 -2.880 10.397 1.00 92.50 81 ASP A C 1
ATOM 636 O O . ASP A 1 81 ? -18.943 -1.940 10.148 1.00 92.50 81 ASP A O 1
ATOM 640 N N . PHE A 1 82 ? -17.488 -3.495 9.447 1.00 91.69 82 PHE A N 1
ATOM 641 C CA . PHE A 1 82 ? -17.594 -3.191 8.025 1.00 91.69 82 PHE A CA 1
ATOM 642 C C . PHE A 1 82 ? -17.674 -4.495 7.238 1.00 91.69 82 PHE A C 1
ATOM 644 O O . PHE A 1 82 ? -16.874 -5.406 7.439 1.00 91.69 82 PHE A O 1
ATOM 651 N N . VAL A 1 83 ? -18.636 -4.589 6.327 1.00 92.25 83 VAL A N 1
ATOM 652 C CA . VAL A 1 83 ? -18.787 -5.748 5.444 1.00 92.25 83 VAL A CA 1
ATOM 653 C C . VAL A 1 83 ? -18.327 -5.333 4.058 1.00 92.25 83 VAL A C 1
ATOM 655 O O . VAL A 1 83 ? -18.881 -4.395 3.488 1.00 92.25 83 VAL A O 1
ATOM 658 N N . ALA A 1 84 ? -17.320 -6.030 3.532 1.00 90.69 84 ALA A N 1
ATOM 659 C CA . ALA A 1 84 ? -16.812 -5.787 2.190 1.00 90.69 84 ALA A CA 1
ATOM 660 C C . ALA A 1 84 ? -17.915 -5.996 1.143 1.00 90.69 84 ALA A C 1
ATOM 662 O O . ALA A 1 84 ? -18.594 -7.027 1.141 1.00 90.69 84 ALA A O 1
ATOM 663 N N . ALA A 1 85 ? -18.072 -5.028 0.242 1.00 89.25 85 ALA A N 1
ATOM 664 C CA . ALA A 1 85 ? -18.982 -5.121 -0.894 1.00 89.25 85 ALA A CA 1
ATOM 665 C C . ALA A 1 85 ? -18.286 -5.705 -2.132 1.00 89.25 85 ALA A C 1
ATOM 667 O O . ALA A 1 85 ? -18.928 -6.346 -2.966 1.00 89.25 85 ALA A O 1
ATOM 668 N N . THR A 1 86 ? -16.972 -5.498 -2.252 1.00 88.00 86 THR A N 1
ATOM 669 C CA . THR A 1 86 ? -16.156 -5.961 -3.380 1.00 88.00 86 THR A CA 1
ATOM 670 C C . THR A 1 86 ? -15.051 -6.914 -2.926 1.00 88.00 86 THR A C 1
ATOM 672 O O . THR A 1 86 ? -14.663 -6.935 -1.763 1.00 88.00 86 THR A O 1
ATOM 675 N N . SER A 1 87 ? -14.498 -7.703 -3.851 1.00 86.38 87 SER A N 1
ATOM 676 C CA . SER A 1 87 ? -13.366 -8.599 -3.561 1.00 86.38 87 SER A CA 1
ATOM 677 C C . SER A 1 87 ? -12.044 -7.866 -3.304 1.00 86.38 87 SER A C 1
ATOM 679 O O . SER A 1 87 ? -11.063 -8.495 -2.921 1.00 86.38 87 SER A O 1
ATOM 681 N N . GLU A 1 88 ? -11.983 -6.563 -3.589 1.00 87.81 88 GLU A N 1
ATOM 682 C CA . GLU A 1 88 ? -10.819 -5.722 -3.286 1.00 87.81 88 GLU A CA 1
ATOM 683 C C . GLU A 1 88 ? -10.897 -5.108 -1.883 1.00 87.81 88 GLU A C 1
ATOM 685 O O . GLU A 1 88 ? -9.899 -4.595 -1.375 1.00 87.81 88 GLU A O 1
ATOM 690 N N . GLU A 1 89 ? -12.071 -5.168 -1.255 1.00 90.69 89 GLU A N 1
ATOM 691 C CA . GLU A 1 89 ? -12.337 -4.687 0.093 1.00 90.69 89 GLU A CA 1
ATOM 692 C C . GLU A 1 89 ? -12.165 -5.801 1.124 1.00 90.69 89 GLU A C 1
ATOM 694 O O . GLU A 1 89 ? -12.320 -6.988 0.837 1.00 90.69 89 GLU A O 1
ATOM 699 N N . MET A 1 90 ? -11.859 -5.407 2.358 1.00 90.44 90 MET A N 1
ATOM 700 C CA . MET A 1 90 ? -11.722 -6.333 3.477 1.00 90.44 90 MET A CA 1
ATOM 701 C C . MET A 1 90 ? -12.800 -6.065 4.522 1.00 90.44 90 MET A C 1
ATOM 703 O O . MET A 1 90 ? -12.960 -4.935 4.978 1.00 90.44 90 MET A O 1
ATOM 707 N N . SER A 1 91 ? -13.517 -7.115 4.926 1.00 91.44 91 SER A N 1
ATOM 708 C CA . SER A 1 91 ? -14.467 -7.030 6.034 1.00 91.44 91 SER A CA 1
ATOM 709 C C . SER A 1 91 ? -13.722 -6.829 7.352 1.00 91.44 91 SER A C 1
ATOM 711 O O . SER A 1 91 ? -12.725 -7.500 7.616 1.00 91.44 91 SER A O 1
ATOM 713 N N . LEU A 1 92 ? -14.231 -5.931 8.188 1.00 91.19 92 LEU A N 1
ATOM 714 C CA . LEU A 1 92 ? -13.688 -5.609 9.500 1.00 91.19 92 LEU A CA 1
ATOM 715 C C . LEU A 1 92 ? -14.722 -5.890 10.583 1.00 91.19 92 LEU A C 1
ATOM 717 O O . LEU A 1 92 ? -15.923 -5.718 10.377 1.00 91.19 92 LEU A O 1
ATOM 721 N N . ARG A 1 93 ? -14.238 -6.261 11.762 1.00 93.25 93 ARG A N 1
ATOM 722 C CA . ARG A 1 93 ? -15.025 -6.301 12.993 1.00 93.25 93 ARG A CA 1
ATOM 723 C C . ARG A 1 93 ? -14.531 -5.241 13.965 1.00 93.25 93 ARG A C 1
ATOM 725 O O . ARG A 1 93 ? -13.328 -5.046 14.100 1.00 93.25 93 ARG A O 1
ATOM 732 N N . ALA A 1 94 ? -15.430 -4.584 14.680 1.00 93.19 94 ALA A N 1
ATOM 733 C CA . ALA A 1 94 ? -15.092 -3.614 15.706 1.00 93.19 94 ALA A CA 1
ATOM 734 C C . ALA A 1 94 ? -14.138 -4.240 16.742 1.00 93.19 94 ALA A C 1
ATOM 736 O O . ALA A 1 94 ? -14.345 -5.352 17.228 1.00 93.19 94 ALA A O 1
ATOM 737 N N . GLY A 1 95 ? -13.056 -3.530 17.058 1.00 91.44 95 GLY A N 1
ATOM 738 C CA . GLY A 1 95 ? -11.989 -3.992 17.948 1.00 91.44 95 GLY A CA 1
ATOM 739 C C . GLY A 1 95 ? -10.937 -4.895 17.294 1.00 91.44 95 GLY A C 1
ATOM 740 O O . GLY A 1 95 ? -9.948 -5.238 17.944 1.00 91.44 95 GLY A O 1
ATOM 741 N N . GLN A 1 96 ? -11.097 -5.265 16.022 1.00 91.94 96 GLN A N 1
ATOM 742 C CA . GLN A 1 96 ? -10.118 -6.067 15.293 1.00 91.94 96 GLN A CA 1
ATOM 743 C C . GLN A 1 96 ? -8.847 -5.265 15.011 1.00 91.94 96 GLN A C 1
ATOM 745 O O . GLN A 1 96 ? -8.907 -4.130 14.535 1.00 91.94 96 GLN A O 1
ATOM 750 N N . LYS A 1 97 ? -7.688 -5.867 15.289 1.00 91.94 97 LYS A N 1
ATOM 751 C CA . LYS A 1 97 ? -6.379 -5.282 14.984 1.00 91.94 97 LYS A CA 1
ATOM 752 C C . LYS A 1 97 ? -5.991 -5.607 13.551 1.00 91.94 97 LYS A C 1
ATOM 754 O O . LYS A 1 97 ? -6.011 -6.766 13.160 1.00 91.94 97 LYS A O 1
ATOM 759 N N . ILE A 1 98 ? -5.589 -4.585 12.815 1.00 92.06 98 ILE A N 1
ATOM 760 C CA . ILE A 1 98 ? -5.168 -4.667 11.421 1.00 92.06 98 ILE A CA 1
ATOM 761 C C . ILE A 1 98 ? -3.860 -3.899 11.238 1.00 92.06 98 ILE A C 1
ATOM 763 O O . ILE A 1 98 ? -3.559 -2.958 11.977 1.00 92.06 98 ILE A O 1
ATOM 767 N N . TRP A 1 99 ? -3.086 -4.269 10.224 1.00 90.88 99 TRP A N 1
ATOM 768 C CA . TRP A 1 99 ? -1.898 -3.512 9.835 1.00 90.88 99 TRP A CA 1
ATOM 769 C C . TRP A 1 99 ? -2.170 -2.758 8.545 1.00 90.88 99 TRP A C 1
ATOM 771 O O . TRP A 1 99 ? -2.690 -3.323 7.588 1.00 90.88 99 TRP A O 1
ATOM 781 N N . LEU A 1 100 ? -1.823 -1.480 8.517 1.00 91.00 100 LEU A N 1
ATOM 782 C CA . LEU A 1 100 ? -1.954 -0.638 7.341 1.00 91.00 100 LEU A CA 1
ATOM 783 C C . LEU A 1 100 ? -0.691 -0.722 6.498 1.00 91.00 100 LEU A C 1
ATOM 785 O O . LEU A 1 100 ? 0.428 -0.696 7.021 1.00 91.00 100 LEU A O 1
ATOM 789 N N . ALA A 1 101 ? -0.891 -0.764 5.187 1.00 88.62 101 ALA A N 1
ATOM 790 C CA . ALA A 1 101 ? 0.196 -0.715 4.236 1.00 88.62 101 ALA A CA 1
ATOM 791 C C . ALA A 1 101 ? 0.966 0.620 4.364 1.00 88.62 101 ALA A C 1
ATOM 793 O O . ALA A 1 101 ? 0.351 1.668 4.617 1.00 88.62 101 ALA A O 1
ATOM 794 N N . PRO A 1 102 ? 2.294 0.592 4.161 1.00 85.06 102 PRO A N 1
ATOM 795 C CA . PRO A 1 102 ? 3.120 1.787 4.036 1.00 85.06 102 PRO A CA 1
ATOM 796 C C . PRO A 1 102 ? 2.570 2.808 3.035 1.00 85.06 102 PRO A C 1
ATOM 798 O O . PRO A 1 102 ? 1.884 2.442 2.080 1.00 85.06 102 PRO A O 1
ATOM 801 N N . GLU A 1 103 ? 2.901 4.086 3.223 1.00 82.19 103 GLU A N 1
ATOM 802 C CA . GLU A 1 103 ? 2.381 5.196 2.408 1.00 82.19 103 GLU A CA 1
ATOM 803 C C . GLU A 1 103 ? 2.675 5.023 0.906 1.00 82.19 103 GLU A C 1
ATOM 805 O O . GLU A 1 103 ? 1.834 5.356 0.069 1.00 82.19 103 GLU A O 1
ATOM 810 N N . SER A 1 104 ? 3.818 4.427 0.542 1.00 80.12 104 SER A N 1
ATOM 811 C CA . SER A 1 104 ? 4.149 4.124 -0.860 1.00 80.12 104 SER A CA 1
ATOM 812 C C . SER A 1 104 ? 3.193 3.125 -1.521 1.00 80.12 104 SER A C 1
ATOM 814 O O . SER A 1 104 ? 2.968 3.197 -2.732 1.00 80.12 104 SER A O 1
ATOM 816 N N . LEU A 1 105 ? 2.626 2.213 -0.728 1.00 81.81 105 LEU A N 1
ATOM 817 C CA . LEU A 1 105 ? 1.751 1.118 -1.145 1.00 81.81 105 LEU A CA 1
ATOM 818 C C . LEU A 1 105 ? 0.260 1.468 -1.034 1.00 81.81 105 LEU A C 1
ATOM 820 O O . LEU A 1 105 ? -0.598 0.673 -1.427 1.00 81.81 105 LEU A O 1
ATOM 824 N N . GLN A 1 106 ? -0.066 2.652 -0.513 1.00 85.50 106 GLN A N 1
ATOM 825 C CA . GLN A 1 106 ? -1.442 3.122 -0.425 1.00 85.50 106 GLN A CA 1
ATOM 826 C C . GLN A 1 106 ? -1.981 3.581 -1.792 1.00 85.50 106 GLN A C 1
ATOM 828 O O . GLN A 1 106 ? -1.234 4.091 -2.636 1.00 85.50 106 GLN A O 1
ATOM 833 N N . PRO A 1 107 ? -3.294 3.411 -2.041 1.00 81.75 107 PRO A N 1
ATOM 834 C CA . PRO A 1 107 ? -3.919 3.815 -3.296 1.00 81.75 107 PRO A CA 1
ATOM 835 C C . PRO A 1 107 ? -3.955 5.346 -3.427 1.00 81.75 107 PRO A C 1
ATOM 837 O O . PRO A 1 107 ? -4.825 6.020 -2.885 1.00 81.75 107 PRO A O 1
ATOM 840 N N . LYS A 1 108 ? -3.034 5.917 -4.210 1.00 80.31 108 LYS A N 1
ATOM 841 C CA . LYS A 1 108 ? -2.986 7.372 -4.473 1.00 80.31 108 LYS A CA 1
ATOM 842 C C . LYS A 1 108 ? -4.179 7.889 -5.282 1.00 80.31 108 LYS A C 1
ATOM 844 O O . LYS A 1 108 ? -4.442 9.085 -5.306 1.00 80.31 108 LYS A O 1
ATOM 849 N N . ASN A 1 109 ? -4.878 6.994 -5.972 1.00 82.81 109 ASN A N 1
ATOM 850 C CA . ASN A 1 109 ? -6.032 7.300 -6.810 1.00 82.81 109 ASN A CA 1
ATOM 851 C C . ASN A 1 109 ? -7.352 7.397 -6.028 1.00 82.81 109 ASN A C 1
ATOM 853 O O . ASN A 1 109 ? -8.333 7.872 -6.595 1.00 82.81 109 ASN A O 1
ATOM 857 N N . MET A 1 110 ? -7.401 6.941 -4.770 1.00 82.19 110 MET A N 1
ATOM 858 C CA . MET A 1 110 ? -8.644 6.838 -4.004 1.00 82.19 110 MET A CA 1
ATOM 859 C C . MET A 1 110 ? -8.471 7.414 -2.584 1.00 82.19 110 MET A C 1
ATOM 861 O O . MET A 1 110 ? -8.116 6.686 -1.656 1.00 82.19 110 MET A O 1
ATOM 865 N N . PRO A 1 111 ? -8.715 8.724 -2.387 1.00 83.75 111 PRO A N 1
ATOM 866 C CA . PRO A 1 111 ? -8.607 9.346 -1.071 1.00 83.75 111 PRO A CA 1
ATOM 867 C C . PRO A 1 111 ? -9.672 8.793 -0.112 1.00 83.75 111 PRO A C 1
ATOM 869 O O . PRO A 1 111 ? -10.822 8.585 -0.495 1.00 83.75 111 PRO A O 1
ATOM 872 N N . GLY A 1 112 ? -9.290 8.556 1.144 1.00 87.38 112 GLY A N 1
ATOM 873 C CA . GLY A 1 112 ? -10.177 8.010 2.184 1.00 87.38 112 GLY A CA 1
ATOM 874 C C . GLY A 1 112 ? -10.247 6.481 2.234 1.00 87.38 112 GLY A C 1
ATOM 875 O O . GLY A 1 112 ? -10.846 5.930 3.157 1.00 87.38 112 GLY A O 1
ATOM 876 N N . TRP A 1 113 ? -9.598 5.788 1.299 1.00 91.06 113 TRP A N 1
ATOM 877 C CA . TRP A 1 113 ? -9.445 4.340 1.335 1.00 91.06 113 TRP A CA 1
ATOM 878 C C . TRP A 1 113 ? -8.004 3.986 1.649 1.00 91.06 113 TRP A C 1
ATOM 880 O O . TRP A 1 113 ? -7.069 4.453 1.003 1.00 91.06 113 TRP A O 1
ATOM 890 N N . GLN A 1 114 ? -7.824 3.157 2.664 1.00 90.31 114 GLN A N 1
ATOM 891 C CA . GLN A 1 114 ? -6.516 2.700 3.090 1.00 90.31 114 GLN A CA 1
ATOM 892 C C . GLN A 1 114 ? -6.406 1.210 2.858 1.00 90.31 114 GLN A C 1
ATOM 894 O O . GLN A 1 114 ? -7.372 0.466 2.996 1.00 90.31 114 GLN A O 1
ATOM 899 N N . ARG A 1 115 ? -5.214 0.763 2.482 1.00 91.06 115 ARG A N 1
ATOM 900 C CA . ARG A 1 115 ? -4.961 -0.660 2.325 1.00 91.06 115 ARG A CA 1
ATOM 901 C C . ARG A 1 115 ? -4.522 -1.242 3.656 1.00 91.06 115 ARG A C 1
ATOM 903 O O . ARG A 1 115 ? -3.599 -0.720 4.278 1.00 91.06 115 ARG A O 1
ATOM 910 N N . ALA A 1 116 ? -5.178 -2.317 4.062 1.00 91.44 116 ALA A N 1
ATOM 911 C CA . ALA A 1 116 ? -4.942 -2.991 5.322 1.00 91.44 116 ALA A CA 1
ATOM 912 C C . ALA A 1 116 ? -4.829 -4.505 5.130 1.00 91.44 116 ALA A C 1
ATOM 914 O O . ALA A 1 116 ? -5.286 -5.061 4.130 1.00 91.44 116 ALA A O 1
ATOM 915 N N . THR A 1 117 ? -4.203 -5.164 6.098 1.00 90.25 117 THR A N 1
ATOM 916 C CA . THR A 1 117 ? -4.132 -6.619 6.197 1.00 90.25 117 THR A CA 1
ATOM 917 C C . THR A 1 117 ? -4.608 -7.085 7.563 1.00 90.25 117 THR A C 1
ATOM 919 O O . THR A 1 117 ? -4.285 -6.480 8.589 1.00 90.25 117 THR A O 1
ATOM 922 N N . ASP A 1 118 ? -5.353 -8.183 7.548 1.00 87.81 118 ASP A N 1
ATOM 923 C CA . ASP A 1 118 ? -5.799 -8.946 8.713 1.00 87.81 118 ASP A CA 1
ATOM 924 C C . ASP A 1 118 ? -4.991 -10.247 8.853 1.00 87.81 118 ASP A C 1
ATOM 926 O O . ASP A 1 118 ? -5.533 -11.309 9.142 1.00 87.81 118 ASP A O 1
ATOM 930 N N . SER A 1 119 ? -3.689 -10.215 8.539 1.00 81.50 119 SER A N 1
ATOM 931 C CA . SER A 1 119 ? -2.752 -11.360 8.448 1.00 81.50 119 SER A CA 1
ATOM 932 C C . SER A 1 119 ? -3.065 -12.424 7.386 1.00 81.50 119 SER A C 1
ATOM 934 O O . SER A 1 119 ? -2.139 -12.968 6.791 1.00 81.50 119 SER A O 1
ATOM 936 N N . VAL A 1 120 ? -4.341 -12.699 7.120 1.00 82.06 120 VAL A N 1
ATOM 937 C CA . VAL A 1 120 ? -4.827 -13.702 6.166 1.00 82.06 120 VAL A CA 1
ATOM 938 C C . VAL A 1 120 ? -5.205 -13.046 4.844 1.00 82.06 120 VAL A C 1
ATOM 940 O O . VAL A 1 120 ? -4.832 -13.532 3.782 1.00 82.06 120 VAL A O 1
ATOM 943 N N . ASN A 1 121 ? -5.927 -11.926 4.913 1.00 86.00 121 ASN A N 1
ATOM 944 C CA . ASN A 1 121 ? -6.447 -11.226 3.745 1.00 86.00 121 ASN A CA 1
ATOM 945 C C . ASN A 1 121 ? -5.906 -9.800 3.687 1.00 86.00 121 ASN A C 1
ATOM 947 O O . ASN A 1 121 ? -5.729 -9.148 4.716 1.00 86.00 121 ASN A O 1
ATOM 951 N N . VAL A 1 122 ? -5.677 -9.321 2.465 1.00 89.94 122 VAL A N 1
ATOM 952 C CA . VAL A 1 122 ? -5.307 -7.936 2.172 1.00 89.94 122 VAL A CA 1
ATOM 953 C C . VAL A 1 122 ? -6.429 -7.292 1.387 1.00 89.94 122 VAL A C 1
ATOM 955 O O . VAL A 1 122 ? -6.847 -7.828 0.363 1.00 89.94 122 VAL A O 1
ATOM 958 N N . GLY A 1 123 ? -6.860 -6.112 1.816 1.00 91.00 123 GLY A N 1
ATOM 959 C CA . GLY A 1 123 ? -7.874 -5.363 1.093 1.00 91.00 123 GLY A CA 1
ATOM 960 C C . GLY A 1 123 ? -7.920 -3.894 1.470 1.00 91.00 123 GLY A C 1
ATOM 961 O O . GLY A 1 123 ? -7.128 -3.390 2.269 1.00 91.00 123 GLY A O 1
ATOM 962 N N . LEU A 1 124 ? -8.837 -3.191 0.827 1.00 92.19 124 LEU A N 1
ATOM 963 C CA . LEU A 1 124 ? -9.131 -1.794 1.085 1.00 92.19 124 LEU A CA 1
ATOM 964 C C . LEU A 1 124 ? -10.142 -1.666 2.223 1.00 92.19 124 LEU A C 1
ATOM 966 O O . LEU A 1 124 ? -11.093 -2.442 2.321 1.00 92.19 124 LEU A O 1
ATOM 970 N N . VAL A 1 125 ? -9.925 -0.665 3.070 1.00 92.81 125 VAL A N 1
ATOM 971 C CA . VAL A 1 125 ? -10.790 -0.316 4.193 1.00 92.81 125 VAL A CA 1
ATOM 972 C C . VAL A 1 125 ? -11.001 1.200 4.249 1.00 92.81 125 VAL A C 1
ATOM 974 O O . VAL A 1 125 ? -10.088 1.960 3.904 1.00 92.81 125 VAL A O 1
ATOM 977 N N . PRO A 1 126 ? -12.173 1.679 4.690 1.00 91.38 126 PRO A N 1
ATOM 978 C CA . PRO A 1 126 ? -12.411 3.109 4.838 1.00 91.38 126 PRO A CA 1
ATOM 979 C C . PRO A 1 126 ? -11.577 3.686 5.989 1.00 91.38 126 PRO A C 1
ATOM 981 O O . PRO A 1 126 ? -11.583 3.149 7.098 1.00 91.38 126 PRO A O 1
ATOM 984 N N . SER A 1 127 ? -10.926 4.832 5.780 1.00 90.19 127 SER A N 1
ATOM 985 C CA . SER A 1 127 ? -10.115 5.495 6.815 1.00 90.19 127 SER A CA 1
ATOM 986 C C . SER A 1 127 ? -10.931 5.921 8.039 1.00 90.19 127 SER A C 1
ATOM 988 O O . SER A 1 127 ? -10.412 5.960 9.147 1.00 90.19 127 SER A O 1
ATOM 990 N N . ASN A 1 128 ? -12.220 6.220 7.854 1.00 92.56 128 ASN A N 1
ATOM 991 C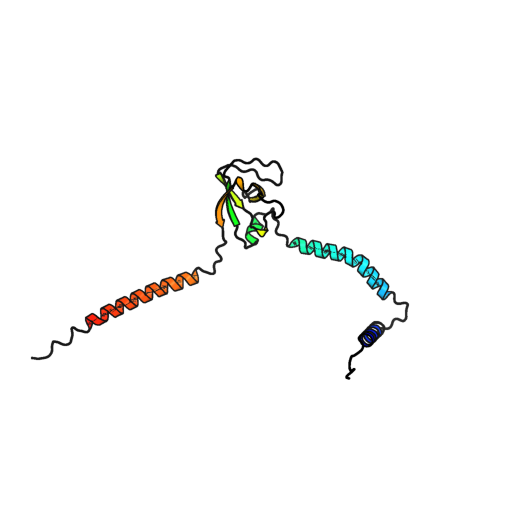 CA . ASN A 1 128 ? -13.117 6.651 8.934 1.00 92.56 128 ASN A CA 1
ATOM 992 C C . ASN A 1 128 ? -13.508 5.510 9.886 1.00 92.56 128 ASN A C 1
ATOM 994 O O . ASN A 1 128 ? -14.059 5.763 10.953 1.00 92.56 128 ASN A O 1
ATOM 998 N N . TYR A 1 129 ? -13.262 4.260 9.488 1.00 91.88 129 TYR A N 1
ATOM 999 C CA . TYR A 1 129 ? -13.672 3.065 10.226 1.00 91.88 129 TYR A CA 1
ATOM 1000 C C . TYR A 1 129 ? -12.530 2.476 11.049 1.00 91.88 129 TYR A C 1
ATOM 1002 O O . TYR A 1 129 ? -12.705 1.459 11.719 1.00 91.88 129 TYR A O 1
ATOM 1010 N N . ILE A 1 130 ? -11.359 3.106 11.016 1.00 92.00 130 ILE A N 1
ATOM 1011 C CA . ILE A 1 130 ? -10.151 2.609 11.655 1.00 92.00 130 ILE A CA 1
ATOM 1012 C C . ILE A 1 130 ? -9.562 3.681 12.570 1.00 92.00 130 ILE A C 1
ATOM 1014 O O . ILE A 1 130 ? -9.652 4.879 12.320 1.00 92.00 130 ILE A O 1
ATOM 1018 N N . THR A 1 131 ? -8.939 3.241 13.652 1.00 91.62 131 THR A N 1
ATOM 1019 C CA . THR A 1 131 ? -8.213 4.092 14.593 1.00 91.62 131 THR A CA 1
ATOM 1020 C C . THR A 1 131 ? -6.773 3.619 14.652 1.00 91.62 131 THR A C 1
ATOM 1022 O O . THR A 1 131 ? -6.508 2.472 15.005 1.00 91.62 131 THR A O 1
ATOM 1025 N N . ILE A 1 132 ? -5.828 4.486 14.296 1.00 89.12 132 ILE A N 1
ATOM 1026 C CA . ILE A 1 132 ? -4.401 4.155 14.327 1.00 89.12 132 ILE A CA 1
ATOM 1027 C C . ILE A 1 132 ? -3.966 4.053 15.792 1.00 89.12 132 ILE A C 1
ATOM 1029 O O . ILE A 1 132 ? -4.010 5.036 16.527 1.00 89.12 132 ILE A O 1
ATOM 1033 N N . VAL A 1 133 ? -3.550 2.858 16.212 1.00 86.44 133 VAL A N 1
ATOM 1034 C CA . VAL A 1 133 ? -3.103 2.578 17.586 1.00 86.44 133 VAL A CA 1
ATOM 1035 C C . VAL A 1 133 ? -1.593 2.724 17.754 1.00 86.44 133 VAL A C 1
ATOM 1037 O O . VAL A 1 133 ? -1.128 2.957 18.866 1.00 86.44 133 VAL A O 1
ATOM 1040 N N . GLY A 1 134 ? -0.805 2.624 16.680 1.00 81.50 134 GLY A N 1
ATOM 1041 C CA . GLY A 1 134 ? 0.637 2.839 16.769 1.00 81.50 134 GLY A CA 1
ATOM 1042 C C . GLY A 1 134 ? 1.382 2.690 15.448 1.00 81.50 134 GLY A C 1
ATOM 1043 O O . GLY A 1 134 ? 0.828 2.264 14.439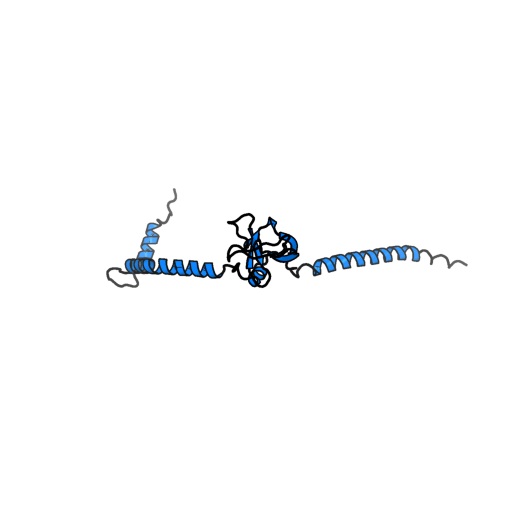 1.00 81.50 134 GLY A O 1
ATOM 1044 N N . GLN A 1 135 ? 2.668 3.031 15.464 1.00 78.12 135 GLN A N 1
ATOM 1045 C CA . GLN A 1 135 ? 3.583 2.848 14.338 1.00 78.12 135 GLN A CA 1
ATOM 1046 C C . GLN A 1 135 ? 4.580 1.742 14.671 1.00 78.12 135 GLN A C 1
ATOM 1048 O O . GLN A 1 135 ? 5.347 1.866 15.626 1.00 78.12 135 GLN A O 1
ATOM 1053 N N . LEU A 1 136 ? 4.618 0.688 13.861 1.00 67.44 136 LEU A N 1
ATOM 1054 C CA . LEU A 1 136 ? 5.703 -0.280 13.884 1.00 67.44 136 LEU A CA 1
ATOM 1055 C C . LEU A 1 136 ? 6.829 0.260 12.995 1.00 67.44 136 LEU A C 1
ATOM 1057 O O . LEU A 1 136 ? 6.943 -0.060 11.812 1.00 67.44 136 LEU A O 1
ATOM 1061 N N . LYS A 1 137 ? 7.670 1.123 13.570 1.00 59.25 137 LYS A N 1
ATOM 1062 C CA . LYS A 1 137 ? 8.968 1.428 12.966 1.00 59.25 137 LYS A CA 1
ATOM 1063 C C . LYS A 1 137 ? 9.860 0.219 13.198 1.00 59.25 137 LYS A C 1
ATOM 1065 O O . LYS A 1 137 ? 10.034 -0.194 14.345 1.00 59.25 137 LYS A O 1
ATOM 1070 N N . ARG A 1 138 ? 10.443 -0.343 12.135 1.00 53.22 138 ARG A N 1
ATOM 1071 C CA . ARG A 1 138 ? 11.558 -1.277 12.301 1.00 53.22 138 ARG A CA 1
ATOM 1072 C C . ARG A 1 138 ? 12.618 -0.517 13.103 1.00 53.22 138 ARG A C 1
ATOM 1074 O O . ARG A 1 138 ? 13.101 0.516 12.644 1.00 53.22 138 ARG A O 1
ATOM 1081 N N . LYS A 1 139 ? 12.900 -0.953 14.333 1.00 44.62 139 LYS A N 1
ATOM 1082 C CA . LYS A 1 139 ? 13.992 -0.396 15.132 1.00 44.62 139 LYS A CA 1
ATOM 1083 C C . LYS A 1 139 ? 15.257 -0.797 14.382 1.00 44.62 139 LYS A C 1
ATOM 1085 O O . LYS A 1 139 ? 15.671 -1.946 14.451 1.00 44.62 139 LYS A O 1
ATOM 1090 N N . THR A 1 140 ? 15.793 0.094 13.557 1.00 45.16 140 THR A N 1
ATOM 1091 C CA . THR A 1 140 ? 17.118 -0.098 12.982 1.00 45.16 140 THR A CA 1
ATOM 1092 C C . THR A 1 140 ? 18.066 -0.220 14.172 1.00 45.16 140 THR A C 1
ATOM 1094 O O . THR A 1 140 ? 18.223 0.739 14.931 1.00 45.16 140 THR A O 1
ATOM 1097 N N . GLU A 1 141 ? 18.621 -1.409 14.394 1.00 51.28 141 GLU A N 1
ATOM 1098 C CA . GLU A 1 141 ? 19.714 -1.678 15.333 1.00 51.28 141 GLU A CA 1
ATOM 1099 C C . GLU A 1 141 ? 20.967 -0.921 14.871 1.00 51.28 141 GLU A C 1
ATOM 1101 O O . GLU A 1 141 ? 21.898 -1.498 14.334 1.00 51.28 141 GLU A O 1
ATOM 1106 N N . LEU A 1 142 ? 20.959 0.406 14.974 1.00 52.59 142 LEU A N 1
ATOM 1107 C CA . LEU A 1 142 ? 22.118 1.259 14.695 1.00 52.59 142 LEU A CA 1
ATOM 1108 C C . LEU A 1 142 ? 22.248 2.420 15.696 1.00 52.59 142 LEU A C 1
ATOM 1110 O O . LEU A 1 142 ? 23.181 3.200 15.581 1.00 52.59 142 LEU A O 1
ATOM 1114 N N . ASN A 1 143 ? 21.352 2.542 16.689 1.00 48.66 143 ASN A N 1
ATOM 1115 C CA . ASN A 1 143 ? 21.330 3.688 17.615 1.00 48.66 143 ASN A CA 1
ATOM 1116 C C . ASN A 1 143 ? 21.160 3.333 19.111 1.00 48.66 143 ASN A C 1
ATOM 1118 O O . ASN A 1 143 ? 20.887 4.231 19.909 1.00 48.66 143 ASN A O 1
ATOM 1122 N N . ASP A 1 144 ? 21.306 2.064 19.518 1.00 50.44 144 ASP A N 1
ATOM 1123 C CA . ASP A 1 144 ? 21.325 1.705 20.956 1.00 50.44 144 ASP A CA 1
ATOM 1124 C C . ASP A 1 144 ? 22.735 1.772 21.575 1.00 50.44 144 ASP A C 1
ATOM 1126 O O . ASP A 1 144 ? 22.862 1.983 22.781 1.00 50.44 144 ASP A O 1
ATOM 1130 N N . ASP A 1 145 ? 23.801 1.713 20.768 1.00 54.34 145 ASP A N 1
ATOM 1131 C CA . ASP A 1 145 ? 25.174 1.825 21.280 1.00 54.34 145 ASP A CA 1
ATOM 1132 C C . ASP A 1 145 ? 25.543 3.269 21.658 1.00 54.34 145 ASP A C 1
ATOM 1134 O O . ASP A 1 145 ? 26.205 3.504 22.669 1.00 54.34 145 ASP A O 1
ATOM 1138 N N . THR A 1 146 ? 25.041 4.272 20.934 1.00 52.75 146 THR A N 1
ATOM 1139 C CA . THR A 1 146 ? 25.371 5.687 21.188 1.00 52.75 146 THR A CA 1
ATOM 1140 C C . THR A 1 146 ? 24.711 6.233 22.455 1.00 52.75 146 THR A C 1
ATOM 1142 O O . THR A 1 146 ? 25.324 7.013 23.180 1.00 52.75 146 THR A O 1
ATOM 1145 N N . LYS A 1 147 ? 23.495 5.778 22.797 1.00 49.34 147 LYS A N 1
ATOM 1146 C CA . LYS A 1 147 ? 22.819 6.188 24.045 1.00 49.34 147 LYS A CA 1
ATOM 1147 C C . LYS A 1 147 ? 23.385 5.509 25.292 1.00 49.34 147 LYS A C 1
ATOM 1149 O O . LYS A 1 147 ? 23.223 6.035 26.394 1.00 49.34 147 LYS A O 1
ATOM 1154 N N . LYS A 1 148 ? 24.045 4.358 25.138 1.00 50.22 148 LYS A N 1
ATOM 1155 C CA . LYS A 1 148 ? 24.718 3.667 26.244 1.00 50.22 148 LYS A CA 1
ATOM 1156 C C . LYS A 1 148 ? 26.034 4.355 26.618 1.00 50.22 148 LYS A C 1
ATOM 1158 O O . LYS A 1 148 ? 26.336 4.465 27.803 1.00 50.22 148 LYS A O 1
ATOM 1163 N N . ILE A 1 149 ? 26.757 4.873 25.623 1.00 54.38 149 ILE A N 1
ATOM 1164 C CA . ILE A 1 149 ? 28.016 5.610 25.818 1.00 54.38 149 ILE A CA 1
ATOM 1165 C C . ILE A 1 149 ? 27.765 6.957 26.516 1.00 54.38 149 ILE A C 1
ATOM 1167 O O . ILE A 1 149 ? 28.504 7.320 27.426 1.00 54.38 149 ILE A O 1
ATOM 1171 N N . GLU A 1 150 ? 26.682 7.663 26.174 1.00 54.09 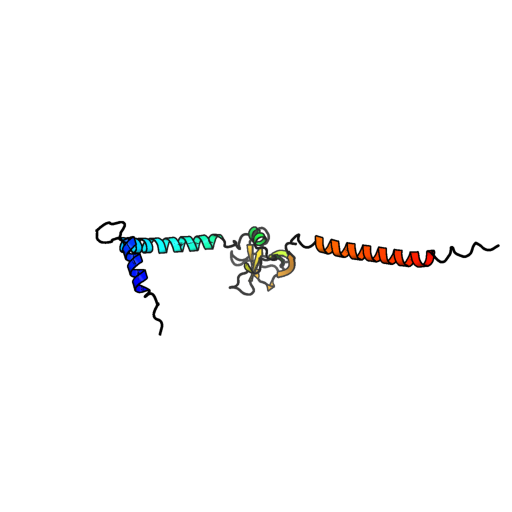150 GLU A N 1
ATOM 1172 C CA . GLU A 1 150 ? 26.375 8.968 26.780 1.00 54.09 150 GLU A CA 1
ATOM 1173 C C . GLU A 1 150 ? 25.923 8.849 28.249 1.00 54.09 150 GLU A C 1
ATOM 1175 O O . GLU A 1 150 ? 26.356 9.625 29.097 1.00 54.09 150 GLU A O 1
ATOM 1180 N N . LYS A 1 151 ? 25.124 7.825 28.593 1.00 52.34 151 LYS A N 1
ATOM 1181 C CA . LYS A 1 151 ? 24.693 7.578 29.984 1.00 52.34 151 LYS A CA 1
ATOM 1182 C C . LYS A 1 151 ? 25.841 7.121 30.890 1.00 52.34 151 LYS A C 1
ATOM 1184 O O . LYS A 1 151 ? 25.930 7.581 32.019 1.00 52.34 151 LYS A O 1
ATOM 1189 N N . GLN A 1 152 ? 26.749 6.276 30.395 1.00 53.56 152 GLN A N 1
ATOM 1190 C CA . GLN A 1 152 ? 27.892 5.812 31.194 1.00 53.56 152 GLN A CA 1
ATOM 1191 C C . GLN A 1 152 ? 28.946 6.897 31.437 1.00 53.56 152 GLN A C 1
ATOM 1193 O O . GLN A 1 152 ? 29.634 6.846 32.455 1.00 53.56 152 GLN A O 1
ATOM 1198 N N . GLN A 1 153 ? 29.088 7.868 30.530 1.00 53.38 153 GLN A N 1
ATOM 1199 C CA . GLN A 1 153 ? 30.033 8.966 30.723 1.00 53.38 153 GLN A CA 1
ATOM 1200 C C . GLN A 1 153 ? 29.515 9.988 31.741 1.00 53.38 153 GLN A C 1
ATOM 1202 O O . GLN A 1 153 ? 30.285 10.434 32.582 1.00 53.38 153 GLN A O 1
ATOM 1207 N N . ILE A 1 154 ? 28.213 10.301 31.724 1.00 58.31 154 ILE A N 1
ATOM 1208 C CA . ILE A 1 154 ? 27.610 11.223 32.700 1.00 58.31 154 ILE A CA 1
ATOM 1209 C C . ILE A 1 154 ? 27.658 10.625 34.116 1.00 58.31 154 ILE A C 1
ATOM 1211 O O . ILE A 1 154 ? 28.004 11.342 35.050 1.00 58.31 154 ILE A O 1
ATOM 1215 N N . ASP A 1 155 ? 27.408 9.319 34.269 1.00 54.53 155 ASP A N 1
ATOM 1216 C CA . ASP A 1 155 ? 27.490 8.647 35.575 1.00 54.53 155 ASP A CA 1
ATOM 1217 C C . ASP A 1 155 ? 28.935 8.625 36.121 1.00 54.53 155 ASP A C 1
ATOM 1219 O O . ASP A 1 155 ? 29.158 8.969 37.278 1.00 54.53 155 ASP A O 1
ATOM 1223 N N . ARG A 1 156 ? 29.950 8.348 35.282 1.00 60.66 156 ARG A N 1
ATOM 1224 C CA . ARG A 1 156 ? 31.363 8.384 35.722 1.00 60.66 156 ARG A CA 1
ATOM 1225 C C . ARG A 1 156 ? 31.873 9.788 36.045 1.00 60.66 156 ARG A C 1
ATOM 1227 O O . ARG A 1 156 ? 32.685 9.940 36.952 1.00 60.66 156 ARG A O 1
ATOM 1234 N N . THR A 1 157 ? 31.429 10.811 35.313 1.00 59.84 157 THR A N 1
ATOM 1235 C CA . THR A 1 157 ? 31.829 12.202 35.587 1.00 59.84 157 THR A CA 1
ATOM 1236 C C . THR A 1 157 ? 31.234 12.713 36.902 1.00 59.84 157 THR A C 1
ATOM 1238 O O . THR A 1 157 ? 31.876 13.508 37.584 1.00 59.84 157 THR A O 1
ATOM 1241 N N . MET A 1 158 ? 30.047 12.237 37.293 1.00 57.00 158 MET A N 1
ATOM 1242 C CA . MET A 1 158 ? 29.448 12.579 38.588 1.00 57.00 158 MET A CA 1
ATOM 1243 C C . MET A 1 158 ? 30.162 11.888 39.759 1.00 57.00 158 MET A C 1
ATOM 1245 O O . MET A 1 158 ? 30.347 12.517 40.801 1.00 57.00 158 MET A O 1
ATOM 1249 N N . ASP A 1 159 ? 30.629 10.650 39.574 1.00 62.31 159 ASP A N 1
ATOM 1250 C CA . ASP A 1 159 ? 31.393 9.927 40.598 1.00 62.31 159 ASP A CA 1
ATOM 1251 C C . ASP A 1 159 ? 32.787 10.544 40.831 1.00 62.31 159 ASP A C 1
ATOM 1253 O O . ASP A 1 159 ? 33.193 10.721 41.980 1.00 62.31 159 ASP A O 1
ATOM 1257 N N . GLU A 1 160 ? 33.512 10.952 39.777 1.00 62.81 160 GLU A N 1
ATOM 1258 C CA . GLU A 1 160 ? 34.813 11.628 39.951 1.00 62.81 160 GLU A CA 1
ATOM 1259 C C . GLU A 1 160 ? 34.682 13.017 40.590 1.00 62.81 160 GLU A C 1
ATOM 1261 O O . GLU A 1 160 ? 35.490 13.377 41.447 1.00 62.81 160 GLU A O 1
ATOM 1266 N N . ALA A 1 161 ? 33.648 13.788 40.240 1.00 61.53 161 ALA A N 1
ATOM 1267 C CA . ALA A 1 161 ? 33.411 15.090 40.863 1.00 61.53 161 ALA A CA 1
ATOM 1268 C C . ALA A 1 161 ? 33.113 14.974 42.372 1.00 61.53 161 ALA A C 1
ATOM 1270 O O . ALA A 1 161 ? 33.520 15.843 43.143 1.00 61.53 161 ALA A O 1
ATOM 1271 N N . PHE A 1 162 ? 32.450 13.894 42.800 1.00 58.81 162 PHE A N 1
ATOM 1272 C CA . PHE A 1 162 ? 32.148 13.627 44.209 1.00 58.81 162 PHE A CA 1
ATOM 1273 C C . PHE A 1 162 ? 33.383 13.170 45.010 1.00 58.81 162 PHE A C 1
ATOM 1275 O O . PHE A 1 162 ? 33.538 13.530 46.180 1.00 58.81 162 PHE A O 1
ATOM 1282 N N . LEU A 1 163 ? 34.298 12.421 44.384 1.00 59.22 163 LEU A N 1
ATOM 1283 C CA . LEU A 1 163 ? 35.555 12.008 45.019 1.00 59.22 163 LEU A CA 1
ATOM 1284 C C . LEU A 1 163 ? 36.517 13.188 45.213 1.00 59.22 163 LEU A C 1
ATOM 1286 O O . LEU A 1 163 ? 37.109 13.317 46.283 1.00 59.22 163 LEU A O 1
ATOM 1290 N N . ILE A 1 164 ? 36.605 14.096 44.235 1.00 59.97 164 ILE A N 1
ATOM 1291 C CA . ILE A 1 164 ? 37.472 15.281 44.326 1.00 59.97 164 ILE A CA 1
ATOM 1292 C C . ILE A 1 164 ? 36.983 16.246 45.418 1.00 59.97 164 ILE A C 1
ATOM 1294 O O . ILE A 1 164 ? 37.807 16.825 46.121 1.00 59.97 164 ILE A O 1
ATOM 1298 N N . SER A 1 165 ? 35.666 16.394 45.628 1.00 57.38 165 SER A N 1
ATOM 1299 C CA . SER A 1 165 ? 35.160 17.241 46.720 1.00 57.38 165 SER A CA 1
ATOM 1300 C C . SER A 1 165 ? 35.487 16.696 48.112 1.00 57.38 165 SER A C 1
ATOM 1302 O O . SER A 1 165 ? 35.719 17.485 49.026 1.00 57.38 165 SER A O 1
ATOM 1304 N N . ASN A 1 166 ? 35.548 15.371 48.273 1.00 57.00 166 ASN A N 1
ATOM 1305 C CA . ASN A 1 166 ? 35.796 14.746 49.573 1.00 57.00 166 ASN A CA 1
ATOM 1306 C C . ASN A 1 166 ? 37.283 14.684 49.960 1.00 57.00 166 ASN A C 1
ATOM 1308 O O . ASN A 1 166 ? 37.584 14.625 51.150 1.00 57.00 166 ASN A O 1
ATOM 1312 N N . GLU A 1 167 ? 38.221 14.715 49.007 1.00 55.09 167 GLU A N 1
ATOM 1313 C CA . GLU A 1 167 ? 39.656 14.720 49.336 1.00 55.09 167 GLU A CA 1
ATOM 1314 C C . GLU A 1 167 ? 40.167 16.086 49.821 1.00 55.09 167 GLU A C 1
ATOM 1316 O O . GLU A 1 167 ? 41.106 16.139 50.616 1.00 55.09 167 GLU A O 1
ATOM 1321 N N . THR A 1 168 ? 39.530 17.196 49.431 1.00 53.31 168 THR A N 1
ATOM 1322 C CA . THR A 1 168 ? 39.951 18.542 49.868 1.00 53.31 168 THR A CA 1
ATOM 1323 C C . THR A 1 168 ? 39.680 18.857 51.342 1.00 53.31 168 THR A C 1
ATOM 1325 O O . THR A 1 168 ? 40.348 19.732 51.887 1.00 53.31 168 THR A O 1
ATOM 1328 N N . ASP A 1 169 ? 38.776 18.134 52.011 1.00 50.12 169 ASP A N 1
ATOM 1329 C CA . ASP A 1 169 ? 38.535 18.290 53.459 1.00 50.12 169 ASP A CA 1
ATOM 1330 C C . ASP A 1 169 ? 39.411 17.356 54.318 1.00 50.12 169 ASP A C 1
ATOM 1332 O O . ASP A 1 169 ? 39.588 17.592 55.515 1.00 50.12 169 ASP A O 1
ATOM 1336 N N . ALA A 1 170 ? 40.006 16.313 53.726 1.00 53.72 170 ALA A N 1
ATOM 1337 C CA . ALA A 1 170 ? 40.772 15.301 54.458 1.00 53.72 170 ALA A CA 1
ATOM 1338 C C . ALA A 1 170 ? 42.268 15.635 54.618 1.00 53.72 170 ALA A C 1
ATOM 1340 O O . ALA A 1 170 ? 42.919 15.087 55.505 1.00 53.72 170 ALA A O 1
ATOM 1341 N N . SER A 1 171 ? 42.833 16.555 53.823 1.00 49.84 171 SER A N 1
ATOM 1342 C CA . SER A 1 171 ? 44.256 16.929 53.931 1.00 49.84 171 SER A CA 1
ATOM 1343 C C . SER A 1 171 ? 44.537 18.113 54.870 1.00 49.84 171 SER A C 1
ATOM 1345 O O . SER A 1 171 ? 45.673 18.580 54.937 1.00 49.84 171 SER A O 1
ATOM 1347 N N . ALA A 1 172 ? 43.531 18.625 55.588 1.00 52.84 172 ALA A N 1
ATOM 1348 C CA . ALA A 1 172 ? 43.685 19.764 56.499 1.00 52.84 172 ALA A CA 1
ATOM 1349 C C . ALA A 1 172 ? 43.865 19.374 57.983 1.00 52.84 172 ALA A C 1
ATOM 1351 O O . ALA A 1 172 ? 43.968 20.264 58.825 1.00 52.84 172 ALA A O 1
ATOM 1352 N N . GLN A 1 173 ? 43.917 18.079 58.328 1.00 52.53 173 GLN A N 1
ATOM 1353 C CA . GLN A 1 173 ? 43.960 17.637 59.734 1.00 52.53 173 GLN A CA 1
ATOM 1354 C C . GLN A 1 173 ? 45.282 17.020 60.220 1.00 52.53 173 GLN A C 1
ATOM 1356 O O . GLN A 1 173 ? 45.390 16.762 61.414 1.00 52.53 173 GLN A O 1
ATOM 1361 N N . ASP A 1 174 ? 46.315 16.882 59.381 1.00 51.03 174 ASP A N 1
ATOM 1362 C CA . ASP A 1 174 ? 47.570 16.200 59.770 1.00 51.03 174 ASP A CA 1
ATOM 1363 C C . ASP A 1 174 ? 48.793 17.132 59.929 1.00 51.03 174 ASP A C 1
ATOM 1365 O O . ASP A 1 174 ? 49.941 16.727 59.759 1.00 51.03 174 ASP A O 1
ATOM 1369 N N . SER A 1 175 ? 48.555 18.400 60.295 1.00 50.69 175 SER A N 1
ATOM 1370 C CA . SER A 1 175 ? 49.614 19.410 60.503 1.00 50.69 175 SER A CA 1
ATOM 1371 C C . SER A 1 175 ? 49.577 20.098 61.877 1.00 50.69 175 SER A C 1
ATOM 1373 O O . SER A 1 175 ? 50.080 21.211 62.008 1.00 50.69 175 SER A O 1
ATOM 1375 N N . ILE A 1 176 ? 48.984 19.482 62.910 1.00 53.31 176 ILE A N 1
ATOM 1376 C CA . ILE A 1 176 ? 49.069 19.975 64.302 1.00 53.31 176 ILE A CA 1
ATOM 1377 C C . ILE A 1 176 ? 49.307 18.801 65.261 1.00 53.31 176 ILE A C 1
ATOM 1379 O O . ILE A 1 176 ? 48.460 18.458 66.078 1.00 53.31 176 ILE A O 1
ATOM 1383 N N . ALA A 1 177 ? 50.465 18.156 65.155 1.00 50.19 177 ALA A N 1
ATOM 1384 C CA . ALA A 1 177 ? 50.965 17.263 66.202 1.00 50.19 177 ALA A CA 1
ATOM 1385 C C . ALA A 1 177 ? 52.488 17.108 66.100 1.00 50.19 177 ALA A C 1
ATOM 1387 O O . ALA A 1 177 ? 52.999 16.001 65.973 1.00 50.19 177 ALA A O 1
ATOM 1388 N N . ASN A 1 178 ? 53.228 18.221 66.103 1.00 49.88 178 ASN A N 1
ATOM 1389 C CA . ASN A 1 178 ? 54.661 18.173 66.389 1.00 49.88 178 ASN A CA 1
ATOM 1390 C C . ASN A 1 178 ? 55.178 19.533 66.880 1.00 49.88 178 ASN A C 1
ATOM 1392 O O . ASN A 1 178 ? 55.842 20.258 66.149 1.00 49.88 178 ASN A O 1
ATOM 1396 N N . GLU A 1 179 ? 54.848 19.884 68.122 1.00 42.22 179 GLU A N 1
ATOM 1397 C CA . GLU A 1 179 ? 55.682 20.786 68.924 1.00 42.22 179 GLU A CA 1
ATOM 1398 C C . GLU A 1 179 ? 55.393 20.560 70.416 1.00 42.22 179 GLU A C 1
ATOM 1400 O O . GLU A 1 179 ? 54.363 20.975 70.950 1.00 42.22 179 GLU A O 1
ATOM 1405 N N . SER A 1 180 ? 56.285 19.824 71.079 1.00 41.62 180 SER A N 1
ATOM 1406 C CA . SER A 1 180 ? 56.549 19.840 72.524 1.00 41.62 180 SER A CA 1
ATOM 1407 C C . SER A 1 180 ? 57.945 19.281 72.757 1.00 41.62 180 SER A C 1
ATOM 1409 O O . SER A 1 180 ? 58.255 18.237 72.140 1.00 41.62 180 SER A O 1
#